Protein AF-A0A2U9CC39-F1 (afdb_monomer)

Sequence (97 aa):
MPYCKYCFVEVIFTLVCLSPSAKPISLVERCYCRSTVNNVPRGYIRELRFIHTPNCPFQVIAKLKSNKEVCVNPEIRWLQQYLRNAINKMKKNKQGN

Radius of gyration: 22.53 Å; Cα contacts (8 Å, |Δi|>4): 82; chains: 1; bounding box: 54×34×55 Å

Organism: Scophthalmus maximus (NCBI:txid52904)

Structure (mmCIF, N/CA/C/O backbone):
data_AF-A0A2U9CC39-F1
#
_entry.id   AF-A0A2U9CC39-F1
#
loop_
_atom_site.group_PDB
_atom_site.id
_atom_site.type_symbol
_atom_site.label_atom_id
_atom_site.label_alt_id
_atom_site.label_comp_id
_atom_site.label_asym_id
_atom_site.label_entity_id
_atom_site.label_seq_id
_atom_site.pdbx_PDB_ins_code
_atom_site.Cartn_x
_atom_site.Cartn_y
_atom_site.Cartn_z
_atom_site.occupancy
_atom_site.B_iso_or_equiv
_atom_site.auth_seq_id
_atom_site.auth_comp_id
_atom_site.auth_asym_id
_atom_site.auth_atom_id
_atom_site.pdbx_PDB_model_num
ATOM 1 N N . MET A 1 1 ? 14.260 -13.178 -23.405 1.00 43.19 1 MET A N 1
ATOM 2 C CA . MET A 1 1 ? 15.710 -13.064 -23.144 1.00 43.19 1 MET A CA 1
ATOM 3 C C . MET A 1 1 ? 16.455 -14.237 -23.784 1.00 43.19 1 MET A C 1
ATOM 5 O O . MET A 1 1 ? 16.506 -15.291 -23.167 1.00 43.19 1 MET A O 1
ATOM 9 N N . PRO A 1 2 ? 16.990 -14.097 -25.011 1.00 41.28 2 PRO A N 1
ATOM 10 C CA . PRO A 1 2 ? 18.017 -15.025 -25.486 1.00 41.28 2 PRO A CA 1
ATOM 11 C C . PRO A 1 2 ? 19.113 -14.302 -26.298 1.00 41.28 2 PRO A C 1
ATOM 13 O O . PRO A 1 2 ? 19.238 -14.503 -27.496 1.00 41.28 2 PRO A O 1
ATOM 16 N N . TYR A 1 3 ? 19.926 -13.463 -25.650 1.00 44.41 3 TYR A N 1
ATOM 17 C CA . TYR A 1 3 ? 21.190 -12.969 -26.233 1.00 44.41 3 TYR A CA 1
ATOM 18 C C . TYR A 1 3 ? 22.411 -13.718 -25.657 1.00 44.41 3 TYR A C 1
ATOM 20 O O . TYR A 1 3 ? 23.545 -13.264 -25.738 1.00 44.41 3 TYR A O 1
ATOM 28 N N . CYS A 1 4 ? 22.181 -14.909 -25.092 1.00 43.84 4 CYS A N 1
ATOM 29 C CA . CYS A 1 4 ? 23.170 -15.776 -24.442 1.00 43.84 4 CYS A CA 1
ATOM 30 C C . CYS A 1 4 ? 23.835 -16.750 -25.442 1.00 43.84 4 CYS A C 1
ATOM 32 O O . CYS A 1 4 ? 23.968 -17.938 -25.171 1.00 43.84 4 CYS A O 1
ATOM 34 N N . LYS A 1 5 ? 24.164 -16.277 -26.652 1.00 37.12 5 LYS A N 1
ATOM 35 C CA . LYS A 1 5 ? 24.734 -17.115 -27.731 1.00 37.12 5 LYS A CA 1
ATOM 36 C C . LYS A 1 5 ? 26.140 -16.679 -28.164 1.00 37.12 5 LYS A C 1
ATOM 38 O O . LYS A 1 5 ? 26.831 -17.449 -28.812 1.00 37.12 5 LYS A O 1
ATOM 43 N N . TYR A 1 6 ? 26.576 -15.476 -27.784 1.00 46.47 6 TYR A N 1
ATOM 44 C CA . TYR A 1 6 ? 27.801 -14.851 -28.307 1.00 46.47 6 TYR A CA 1
ATOM 45 C C . TYR A 1 6 ? 28.916 -14.655 -27.267 1.00 46.47 6 TYR A C 1
ATOM 47 O O . TYR A 1 6 ? 29.878 -13.946 -27.524 1.00 46.47 6 TYR A O 1
ATOM 55 N N . CYS A 1 7 ? 28.827 -15.295 -26.097 1.00 46.41 7 CYS A N 1
ATOM 56 C CA . CYS A 1 7 ? 29.799 -15.109 -25.012 1.00 46.41 7 CYS A CA 1
ATOM 57 C C . CYS A 1 7 ? 31.067 -15.984 -25.124 1.00 46.41 7 CYS A C 1
ATOM 59 O O . CYS A 1 7 ? 31.840 -16.016 -24.173 1.00 46.41 7 CYS A O 1
ATOM 61 N N . PHE A 1 8 ? 31.262 -16.739 -26.215 1.00 46.09 8 PHE A N 1
ATOM 62 C CA . PHE A 1 8 ? 32.242 -17.838 -26.232 1.00 46.09 8 PHE A CA 1
ATOM 63 C C . PHE A 1 8 ? 33.443 -17.674 -27.172 1.00 46.09 8 PHE A C 1
ATOM 65 O O . PHE A 1 8 ? 34.364 -18.473 -27.081 1.00 46.09 8 PHE A O 1
ATOM 72 N N . VAL A 1 9 ? 33.484 -16.687 -28.067 1.00 48.72 9 VAL A N 1
ATOM 73 C CA . VAL A 1 9 ? 34.542 -16.661 -29.092 1.00 48.72 9 VAL A CA 1
ATOM 74 C C . VAL A 1 9 ? 35.611 -15.617 -28.775 1.00 48.72 9 VAL A C 1
ATOM 76 O O . VAL A 1 9 ? 35.367 -14.418 -28.861 1.00 48.72 9 VAL A O 1
ATOM 79 N N . GLU A 1 10 ? 36.790 -16.154 -28.454 1.00 46.47 10 GLU A N 1
ATOM 80 C CA . GLU A 1 10 ? 38.126 -15.569 -28.593 1.00 46.47 10 GLU A CA 1
ATOM 81 C C . GLU A 1 10 ? 38.607 -14.618 -27.485 1.00 46.47 10 GLU A C 1
ATOM 83 O O . GLU A 1 10 ? 38.532 -13.392 -27.544 1.00 46.47 10 GLU A O 1
ATOM 88 N N . VAL A 1 11 ? 39.219 -15.260 -26.489 1.00 55.06 11 VAL A N 1
ATOM 89 C CA . VAL A 1 11 ? 40.057 -14.764 -25.386 1.00 55.06 11 VAL A CA 1
ATOM 90 C C . VAL A 1 11 ? 41.315 -14.029 -25.900 1.00 55.06 11 VAL A C 1
ATOM 92 O O . VAL A 1 11 ? 42.414 -14.331 -25.476 1.00 55.06 11 VAL A O 1
ATOM 95 N N . ILE A 1 12 ? 41.229 -13.073 -26.827 1.00 55.69 12 ILE A N 1
ATOM 96 C CA . ILE A 1 12 ? 42.395 -12.276 -27.262 1.00 55.69 12 ILE A CA 1
ATOM 97 C C . ILE A 1 12 ? 41.940 -10.861 -27.622 1.00 55.69 12 ILE A C 1
ATOM 99 O O . ILE A 1 12 ? 41.700 -10.568 -28.781 1.00 55.69 12 ILE A O 1
ATOM 103 N N . PHE A 1 13 ? 41.787 -9.993 -26.618 1.00 44.69 13 PHE A N 1
ATOM 104 C CA . PHE A 1 13 ? 42.261 -8.596 -26.614 1.00 44.69 13 PHE A CA 1
ATOM 105 C C . PHE A 1 13 ? 41.822 -7.941 -25.296 1.00 44.69 13 PHE A C 1
ATOM 107 O O . PHE A 1 13 ? 40.840 -7.202 -25.196 1.00 44.69 13 PHE A O 1
ATOM 114 N N . THR A 1 14 ? 42.547 -8.264 -24.231 1.00 51.00 14 THR A N 1
ATOM 115 C CA . THR A 1 14 ? 42.542 -7.536 -22.961 1.00 51.00 14 THR A CA 1
ATOM 116 C C . THR A 1 14 ? 42.853 -6.055 -23.199 1.00 51.00 14 THR A C 1
ATOM 118 O O . THR A 1 14 ? 44.025 -5.705 -23.206 1.00 51.00 14 THR A O 1
ATOM 121 N N . LEU A 1 15 ? 41.832 -5.207 -23.413 1.00 52.81 15 LEU A N 1
ATOM 122 C CA . LEU A 1 15 ? 41.739 -3.841 -22.849 1.00 52.81 15 LEU A CA 1
ATOM 123 C C . LEU A 1 15 ? 40.485 -3.020 -23.222 1.00 52.81 15 LEU A C 1
ATOM 125 O O . LEU A 1 15 ? 40.370 -1.889 -22.762 1.00 52.81 15 LEU A O 1
ATOM 129 N N . VAL A 1 16 ? 39.529 -3.515 -24.015 1.00 51.28 16 VAL A N 1
ATOM 130 C CA . VAL A 1 16 ? 38.373 -2.693 -24.447 1.00 51.28 16 VAL A CA 1
ATOM 131 C C . VAL A 1 16 ? 37.047 -3.380 -24.116 1.00 51.28 16 VAL A C 1
ATOM 133 O O . VAL A 1 16 ? 36.319 -3.863 -24.969 1.00 51.28 16 VAL A O 1
ATOM 136 N N . CYS A 1 17 ? 36.716 -3.422 -22.827 1.00 45.34 17 CYS A N 1
ATOM 137 C CA . CYS A 1 17 ? 35.328 -3.566 -22.360 1.00 45.34 17 CYS A CA 1
ATOM 138 C C . CYS A 1 17 ? 35.001 -2.587 -21.221 1.00 45.34 17 CYS A C 1
ATOM 140 O O . CYS A 1 17 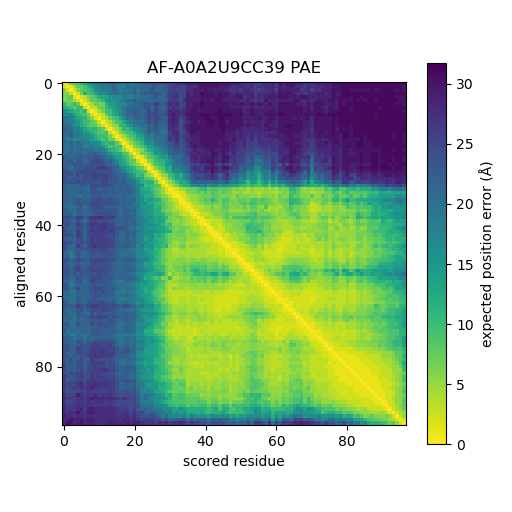? 34.025 -2.761 -20.498 1.00 45.34 17 CYS A O 1
ATOM 142 N N . LEU A 1 18 ? 35.765 -1.497 -21.092 1.00 46.03 18 LEU A N 1
ATOM 143 C CA . LEU A 1 18 ? 35.317 -0.309 -20.365 1.00 46.03 18 LEU A CA 1
ATOM 144 C C . LEU A 1 18 ? 34.428 0.525 -21.287 1.00 46.03 18 LEU A C 1
ATOM 146 O O . LEU A 1 18 ? 34.714 1.664 -21.636 1.00 46.03 18 LEU A O 1
ATOM 150 N N . SER A 1 19 ? 33.308 -0.071 -21.673 1.00 46.22 19 SER A N 1
ATOM 151 C CA . SER A 1 19 ? 32.118 0.683 -22.014 1.00 46.22 19 SER A CA 1
ATOM 152 C C . SER A 1 19 ? 31.191 0.592 -20.806 1.00 46.22 19 SER A C 1
ATOM 154 O O . SER A 1 19 ? 30.226 -0.178 -20.843 1.00 46.22 19 SER A O 1
ATOM 156 N N . PRO A 1 20 ? 31.386 1.379 -19.726 1.00 43.62 20 PRO A N 1
ATOM 157 C CA . PRO A 1 20 ? 30.204 1.834 -19.039 1.00 43.62 20 PRO A CA 1
ATOM 158 C C . PRO A 1 20 ? 29.520 2.697 -20.088 1.00 43.62 20 PRO A C 1
ATOM 160 O O . PRO A 1 20 ? 29.897 3.839 -20.337 1.00 43.62 20 PRO A O 1
ATOM 163 N N . SER A 1 21 ? 28.567 2.099 -20.793 1.00 43.88 21 SER A N 1
ATOM 164 C CA . SER A 1 21 ? 27.522 2.827 -21.476 1.00 43.88 21 SER A CA 1
ATOM 165 C C . SER A 1 21 ? 26.835 3.646 -20.386 1.00 43.88 21 SER A C 1
ATOM 167 O O . SER A 1 21 ? 25.829 3.231 -19.811 1.00 43.88 21 SER A O 1
ATOM 169 N N . ALA A 1 22 ? 27.458 4.772 -20.046 1.00 48.34 22 ALA A N 1
ATOM 170 C CA . ALA A 1 22 ? 26.908 5.861 -19.292 1.00 48.34 22 ALA A CA 1
ATOM 171 C C . ALA A 1 22 ? 25.835 6.423 -20.212 1.00 48.34 22 ALA A C 1
ATOM 173 O O . ALA A 1 22 ? 26.034 7.380 -20.955 1.00 48.34 22 ALA A O 1
ATOM 174 N N . LYS A 1 23 ? 24.681 5.747 -20.200 1.00 41.78 23 LYS A N 1
ATOM 175 C CA . LYS A 1 23 ? 23.428 6.432 -20.452 1.00 41.78 23 LYS A CA 1
ATOM 176 C C . LYS A 1 23 ? 23.480 7.670 -19.553 1.00 41.78 23 LYS A C 1
ATOM 178 O O . LYS A 1 23 ? 23.868 7.522 -18.386 1.00 41.78 23 LYS A O 1
ATOM 183 N N . PRO A 1 24 ? 23.169 8.864 -20.084 1.00 38.53 24 PRO A N 1
ATOM 184 C CA . PRO A 1 24 ? 23.120 10.059 -19.265 1.00 38.53 24 PRO A CA 1
ATOM 185 C C . PRO A 1 24 ? 22.261 9.767 -18.042 1.00 38.53 24 PRO A C 1
ATOM 187 O O . PRO A 1 24 ? 21.372 8.915 -18.097 1.00 38.53 24 PRO A O 1
ATOM 190 N N . ILE A 1 25 ? 22.586 10.456 -16.952 1.00 52.25 25 ILE A N 1
ATOM 191 C CA . ILE A 1 25 ? 21.818 10.583 -15.716 1.00 52.25 25 ILE A CA 1
ATOM 192 C C . ILE A 1 25 ? 20.345 10.783 -16.098 1.00 52.25 25 ILE A C 1
ATOM 194 O O . ILE A 1 25 ? 19.876 11.902 -16.282 1.00 52.25 25 ILE A O 1
ATOM 198 N N . SER A 1 26 ? 19.625 9.683 -16.313 1.00 43.22 26 SER A N 1
ATOM 199 C CA . SER A 1 26 ? 18.206 9.722 -16.600 1.00 43.22 26 SER A CA 1
ATOM 200 C C . SER A 1 26 ? 17.610 9.923 -15.228 1.00 43.22 26 SER A C 1
ATOM 202 O O . SER A 1 26 ? 17.500 9.003 -14.419 1.00 43.22 26 SER A O 1
ATOM 204 N N . LEU A 1 27 ? 17.332 11.188 -14.937 1.00 52.25 27 LEU A N 1
ATOM 205 C CA . LEU A 1 27 ? 16.692 11.695 -13.730 1.00 52.25 27 LEU A CA 1
ATOM 206 C C . LEU A 1 27 ? 15.312 11.035 -13.484 1.00 52.25 27 LEU A C 1
ATOM 208 O O . LEU A 1 27 ? 14.641 11.322 -12.506 1.00 52.25 27 LEU A O 1
ATOM 212 N N . VAL A 1 28 ? 14.889 10.124 -14.354 1.00 57.19 28 VAL A N 1
ATOM 213 C CA . VAL A 1 28 ? 13.687 9.297 -14.332 1.00 57.19 28 VAL A CA 1
ATOM 214 C C . VAL A 1 28 ? 14.204 7.882 -14.662 1.00 57.19 28 VAL A C 1
ATOM 216 O O . VAL A 1 28 ? 15.011 7.731 -15.570 1.00 57.19 28 VAL A O 1
ATOM 219 N N . GLU A 1 29 ? 13.955 6.812 -13.905 1.00 51.06 29 GLU A N 1
ATOM 220 C CA . GLU A 1 29 ? 12.965 5.796 -14.336 1.00 51.06 29 GLU A CA 1
ATOM 221 C C . GLU A 1 29 ? 13.030 4.500 -13.487 1.00 51.06 29 GLU A C 1
ATOM 223 O O . GLU A 1 29 ? 12.819 3.390 -13.975 1.00 51.06 29 GLU A O 1
ATOM 228 N N . ARG A 1 30 ? 13.319 4.580 -12.185 1.00 52.16 30 ARG A N 1
ATOM 229 C CA . ARG A 1 30 ? 13.088 3.433 -11.280 1.00 52.16 30 ARG A CA 1
ATOM 230 C C . ARG A 1 30 ? 12.261 3.833 -10.074 1.00 52.16 30 ARG A C 1
ATOM 232 O O . ARG A 1 30 ? 12.614 3.524 -8.939 1.00 52.16 30 ARG A O 1
ATOM 239 N N . CYS A 1 31 ? 11.134 4.501 -10.323 1.00 66.19 31 CYS A N 1
ATOM 240 C CA . CYS A 1 31 ? 10.062 4.484 -9.338 1.00 66.19 31 CYS A CA 1
ATOM 241 C C . CYS A 1 31 ? 9.841 3.023 -8.924 1.00 66.19 31 CYS A C 1
ATOM 243 O O . CYS A 1 31 ? 9.812 2.132 -9.776 1.00 66.19 31 CYS A O 1
ATOM 245 N N . TYR A 1 32 ? 9.785 2.774 -7.614 1.00 70.75 32 TYR A N 1
ATOM 246 C CA . TYR A 1 32 ? 9.712 1.425 -7.041 1.00 70.75 32 TYR A CA 1
ATOM 247 C C . TYR A 1 32 ? 8.592 0.589 -7.682 1.00 70.75 32 TYR A C 1
ATOM 249 O O . TYR A 1 32 ? 8.691 -0.625 -7.846 1.00 70.75 32 TYR A O 1
ATOM 257 N N . CYS A 1 33 ? 7.539 1.280 -8.098 1.00 69.31 33 CYS A N 1
ATOM 258 C CA . CYS A 1 33 ? 6.385 0.770 -8.789 1.00 69.31 33 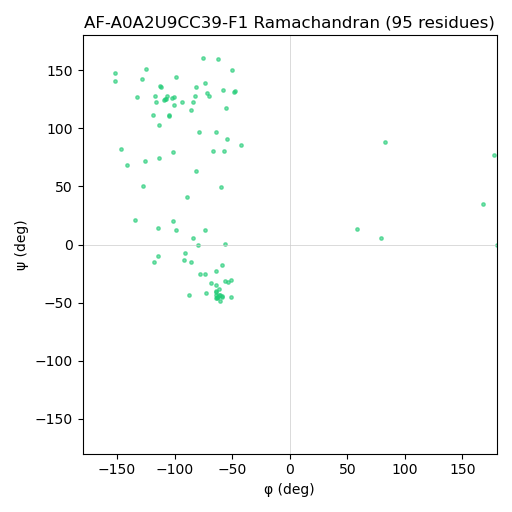CYS A CA 1
ATOM 259 C C . CYS A 1 33 ? 6.427 1.147 -10.269 1.00 69.31 33 CYS A C 1
ATOM 261 O O . CYS A 1 33 ? 6.197 2.296 -10.637 1.00 69.31 33 CYS A O 1
ATOM 263 N N . ARG A 1 34 ? 6.640 0.144 -11.129 1.00 68.44 34 ARG A N 1
ATOM 264 C CA . ARG A 1 34 ? 6.465 0.275 -12.586 1.00 68.44 34 ARG A CA 1
ATOM 265 C C . ARG A 1 34 ? 4.988 0.227 -13.006 1.00 68.44 34 ARG A C 1
ATOM 267 O O . ARG A 1 34 ? 4.619 0.753 -14.049 1.00 68.44 34 ARG A O 1
ATOM 274 N N . SER A 1 35 ? 4.136 -0.413 -12.205 1.00 66.50 35 SER A N 1
ATOM 275 C CA . SER A 1 35 ? 2.685 -0.485 -12.413 1.00 66.50 35 SER A CA 1
ATOM 276 C C . SER A 1 35 ? 1.980 -0.648 -11.071 1.00 66.50 35 SER A C 1
ATOM 278 O O . SER A 1 35 ? 2.475 -1.360 -10.196 1.00 66.50 35 SER A O 1
ATOM 280 N N . THR A 1 36 ? 0.840 0.014 -10.898 1.00 78.94 36 THR A N 1
ATOM 281 C CA . THR A 1 36 ? -0.003 -0.105 -9.705 1.00 78.94 36 THR A CA 1
ATOM 282 C C . THR A 1 36 ? -1.161 -1.061 -9.971 1.00 78.94 36 THR A C 1
ATOM 284 O O . THR A 1 36 ? -1.705 -1.121 -11.070 1.00 78.94 36 THR A O 1
ATOM 287 N N . VAL A 1 37 ? -1.538 -1.833 -8.955 1.00 81.44 37 VAL A N 1
ATOM 288 C CA . VAL A 1 37 ? -2.735 -2.670 -8.972 1.00 81.44 37 VAL A CA 1
ATOM 289 C C . VAL A 1 37 ? -3.854 -1.969 -8.209 1.00 81.44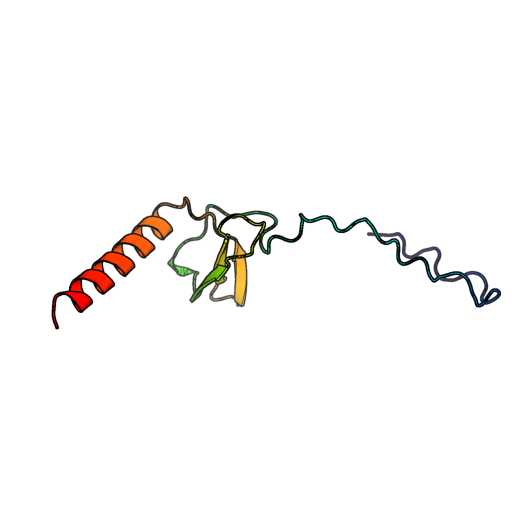 37 VAL A C 1
ATOM 291 O O . VAL A 1 37 ? -3.697 -1.571 -7.054 1.00 81.44 37 VAL A O 1
ATOM 294 N N . ASN A 1 38 ? -5.007 -1.823 -8.860 1.00 78.56 38 ASN A N 1
ATOM 295 C CA . ASN A 1 38 ? -6.197 -1.207 -8.267 1.00 78.56 38 ASN A CA 1
ATOM 296 C C . ASN A 1 38 ? -7.055 -2.208 -7.475 1.00 78.56 38 ASN A C 1
ATOM 298 O O . ASN A 1 38 ? -7.915 -1.797 -6.699 1.00 78.56 38 ASN A O 1
ATOM 302 N N . ASN A 1 39 ? -6.827 -3.514 -7.649 1.00 76.62 39 ASN A N 1
ATOM 303 C CA . ASN A 1 39 ? -7.630 -4.567 -7.031 1.00 76.62 39 ASN A CA 1
ATOM 304 C C . ASN A 1 39 ? -6.818 -5.369 -6.005 1.00 76.62 39 ASN A C 1
ATOM 306 O O . ASN A 1 39 ? -6.398 -6.496 -6.260 1.00 76.62 39 ASN A O 1
ATOM 310 N N . VAL A 1 40 ? -6.569 -4.767 -4.840 1.00 80.44 40 VAL A N 1
ATOM 311 C CA . VAL A 1 40 ? -5.951 -5.456 -3.697 1.00 80.44 40 VAL A CA 1
ATOM 312 C C . VAL A 1 40 ? -6.926 -5.428 -2.525 1.00 80.44 40 VAL A C 1
ATOM 314 O O . VAL A 1 40 ? -7.176 -4.350 -1.984 1.00 80.44 40 VAL A O 1
ATOM 317 N N . PRO A 1 41 ? -7.491 -6.573 -2.107 1.00 79.81 41 PRO A N 1
ATOM 318 C CA . PRO A 1 41 ? -8.384 -6.619 -0.958 1.00 79.81 41 PRO A CA 1
ATOM 319 C C . PRO A 1 41 ? -7.599 -6.468 0.348 1.00 79.81 41 PRO A C 1
ATOM 321 O O . PRO A 1 41 ? -6.560 -7.103 0.544 1.00 79.81 41 PRO A O 1
ATOM 324 N N . ARG A 1 42 ? -8.147 -5.699 1.296 1.00 80.50 42 ARG A N 1
ATOM 325 C CA . ARG A 1 42 ? -7.536 -5.442 2.614 1.00 80.50 42 ARG A CA 1
ATOM 326 C C . ARG A 1 42 ? -7.165 -6.721 3.379 1.00 80.50 42 ARG A C 1
ATOM 328 O O . ARG A 1 42 ? -6.179 -6.724 4.104 1.00 80.50 42 ARG A O 1
ATOM 335 N N . GLY A 1 43 ? -7.920 -7.809 3.202 1.00 82.81 43 GLY A N 1
ATOM 336 C CA . GLY A 1 43 ? -7.701 -9.077 3.911 1.00 82.81 43 GLY A CA 1
ATOM 337 C C . GLY A 1 43 ? -6.365 -9.767 3.605 1.00 82.81 43 GLY A C 1
ATOM 338 O O . GLY A 1 43 ? -5.871 -10.539 4.434 1.00 82.81 43 GLY A O 1
ATOM 339 N N . TYR A 1 44 ? -5.760 -9.466 2.453 1.00 83.06 44 TYR A N 1
ATOM 340 C CA . TYR A 1 44 ? -4.483 -10.045 2.035 1.00 83.06 44 TYR A CA 1
ATOM 341 C C . TYR A 1 44 ? -3.274 -9.207 2.447 1.00 83.06 44 TYR A C 1
ATOM 343 O O . TYR A 1 44 ? -2.153 -9.709 2.389 1.00 83.06 44 TYR A O 1
ATOM 351 N N . ILE A 1 45 ? -3.485 -7.961 2.870 1.00 86.56 45 ILE A N 1
ATOM 352 C CA . ILE A 1 45 ? -2.420 -7.011 3.189 1.00 86.56 45 ILE A CA 1
ATOM 353 C C . ILE A 1 45 ? -1.950 -7.260 4.619 1.00 86.56 45 ILE A C 1
ATOM 355 O O . ILE A 1 45 ? -2.739 -7.229 5.562 1.00 86.56 45 ILE A O 1
ATOM 359 N N . ARG A 1 46 ? -0.655 -7.525 4.767 1.00 87.50 46 ARG A N 1
ATOM 360 C CA . ARG A 1 46 ? 0.025 -7.648 6.057 1.00 87.50 46 ARG A CA 1
ATOM 361 C C . ARG A 1 46 ? 0.506 -6.288 6.544 1.00 87.50 46 ARG A C 1
ATOM 363 O O . ARG A 1 46 ? 0.337 -5.968 7.711 1.00 87.50 46 ARG A O 1
ATOM 370 N N . GLU A 1 47 ? 1.081 -5.499 5.643 1.00 84.75 47 GLU A N 1
ATOM 371 C CA . GLU A 1 47 ? 1.645 -4.189 5.955 1.00 84.75 47 GLU A CA 1
ATOM 372 C C . GLU A 1 47 ? 1.582 -3.268 4.732 1.00 84.75 47 GLU A C 1
ATOM 374 O O . GLU A 1 47 ? 1.686 -3.729 3.592 1.00 84.75 47 GLU A O 1
ATOM 379 N N . LEU A 1 48 ? 1.409 -1.968 4.973 1.00 86.06 48 LEU A N 1
ATOM 380 C CA . LEU A 1 48 ? 1.488 -0.925 3.953 1.00 86.06 48 LEU A CA 1
ATOM 381 C C . LEU A 1 48 ? 2.778 -0.132 4.150 1.00 86.06 48 LEU A C 1
ATOM 383 O O . LEU A 1 48 ? 3.013 0.415 5.225 1.00 86.06 48 LEU A O 1
ATOM 387 N N . ARG A 1 49 ? 3.587 -0.050 3.097 1.00 86.44 49 ARG A N 1
ATOM 388 C CA . ARG A 1 49 ? 4.803 0.756 3.031 1.00 86.44 49 ARG A CA 1
ATOM 389 C C . ARG A 1 49 ? 4.554 1.945 2.116 1.00 86.44 49 ARG A C 1
ATOM 391 O O . ARG A 1 49 ? 4.161 1.781 0.964 1.00 86.44 49 ARG A O 1
ATOM 398 N N . PHE A 1 50 ? 4.791 3.141 2.633 1.00 85.12 50 PHE A N 1
ATOM 399 C CA . PHE A 1 50 ? 4.683 4.383 1.877 1.00 85.12 50 PHE A CA 1
ATOM 400 C C . PHE A 1 50 ? 6.089 4.805 1.469 1.00 85.12 50 PHE A C 1
ATOM 402 O O . PHE A 1 50 ? 6.949 4.981 2.333 1.00 85.12 50 PHE A O 1
ATOM 409 N N . ILE A 1 51 ? 6.335 4.919 0.165 1.00 81.94 51 ILE A N 1
ATOM 410 C CA . ILE A 1 51 ? 7.629 5.353 -0.361 1.00 81.94 51 ILE A CA 1
ATOM 411 C C . ILE A 1 51 ? 7.465 6.746 -0.952 1.00 81.94 51 ILE A C 1
ATOM 413 O O . ILE A 1 51 ? 6.637 6.980 -1.834 1.00 81.94 51 ILE A O 1
ATOM 417 N N . HIS A 1 52 ? 8.288 7.663 -0.454 1.00 77.62 52 HIS A N 1
ATOM 418 C CA . HIS A 1 52 ? 8.409 9.014 -0.969 1.00 77.62 52 HIS A CA 1
ATOM 419 C C . HIS A 1 52 ? 9.807 9.169 -1.564 1.00 77.62 52 HIS A C 1
ATOM 421 O O . HIS A 1 52 ? 10.791 9.259 -0.834 1.00 77.62 52 HIS A O 1
ATOM 427 N N . THR A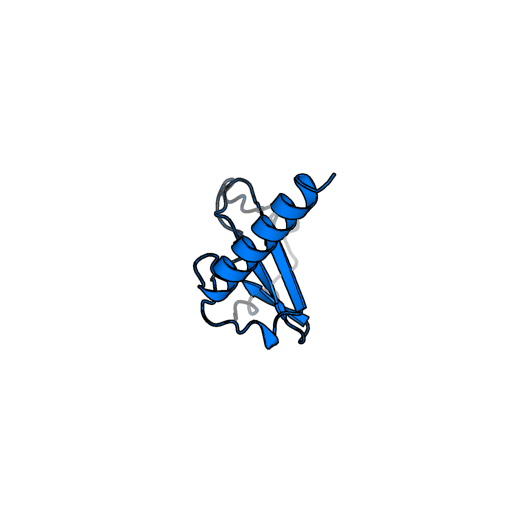 1 53 ? 9.903 9.117 -2.891 1.00 74.88 53 THR A N 1
ATOM 428 C CA . THR A 1 53 ? 11.171 9.292 -3.607 1.00 74.88 53 THR A CA 1
ATOM 429 C C . THR A 1 53 ? 11.151 10.667 -4.270 1.00 74.88 53 THR A C 1
ATOM 431 O O . THR A 1 5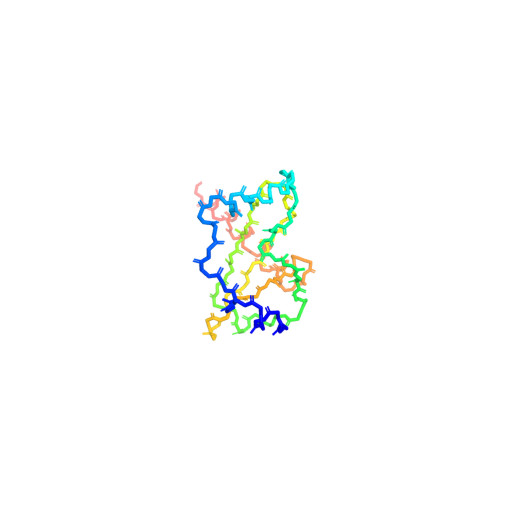3 ? 10.190 10.948 -4.990 1.00 74.88 53 THR A O 1
ATOM 434 N N . PRO A 1 54 ? 12.171 11.523 -4.070 1.00 69.19 54 PRO A N 1
ATOM 435 C CA . PRO A 1 54 ? 12.290 12.744 -4.857 1.00 69.19 54 PRO A CA 1
ATOM 436 C C . PRO A 1 54 ? 12.358 12.330 -6.334 1.00 69.19 54 PRO A C 1
ATOM 438 O O . PRO A 1 54 ? 13.064 11.380 -6.664 1.00 69.19 54 PRO A O 1
ATOM 441 N N . ASN A 1 55 ? 11.581 12.979 -7.201 1.00 67.50 55 ASN A N 1
ATOM 442 C CA . ASN A 1 55 ? 11.373 12.619 -8.615 1.00 67.50 55 ASN A CA 1
ATOM 443 C C . ASN A 1 55 ? 10.393 11.474 -8.949 1.00 67.50 55 ASN A C 1
ATOM 445 O O . ASN A 1 55 ? 10.235 11.160 -10.128 1.00 67.50 55 ASN A O 1
ATOM 449 N N . CYS A 1 56 ? 9.672 10.900 -7.978 1.00 68.88 56 CYS A N 1
ATOM 450 C CA . CYS A 1 56 ? 8.551 9.994 -8.262 1.00 68.88 56 CYS A CA 1
ATOM 451 C C . CYS A 1 56 ? 7.252 10.442 -7.581 1.00 68.88 56 CYS A C 1
ATOM 453 O O . CYS A 1 56 ? 7.290 11.016 -6.491 1.00 68.88 56 CYS A O 1
ATOM 455 N N . PRO A 1 57 ? 6.085 10.127 -8.173 1.00 76.50 57 PRO A N 1
ATOM 456 C CA . PRO A 1 57 ? 4.811 10.325 -7.501 1.00 76.50 57 PRO A CA 1
ATOM 457 C C . PRO A 1 57 ? 4.732 9.464 -6.235 1.00 76.50 57 PRO A C 1
ATOM 459 O O . PRO A 1 57 ? 5.450 8.470 -6.076 1.00 76.50 57 PRO A O 1
ATOM 462 N N . PHE A 1 58 ? 3.837 9.855 -5.329 1.00 80.88 58 PHE A N 1
ATOM 463 C CA . PHE A 1 58 ? 3.583 9.134 -4.088 1.00 80.88 58 PHE A CA 1
ATOM 464 C C . PHE A 1 58 ? 3.217 7.673 -4.376 1.00 80.88 58 PHE A C 1
ATOM 466 O O . PHE A 1 58 ? 2.210 7.390 -5.027 1.00 80.88 58 PHE A O 1
ATOM 473 N N . GLN A 1 59 ? 4.043 6.744 -3.895 1.00 80.44 59 GLN A N 1
ATOM 474 C CA . GLN A 1 59 ? 3.879 5.316 -4.144 1.00 80.44 59 GLN A CA 1
ATOM 475 C C . GLN A 1 59 ? 3.533 4.584 -2.856 1.00 80.44 59 GLN A C 1
ATOM 477 O O . GLN A 1 59 ? 4.139 4.794 -1.802 1.00 80.44 59 GLN A O 1
ATOM 482 N N . VAL A 1 60 ? 2.566 3.677 -2.965 1.00 86.06 60 VAL A N 1
ATOM 483 C CA . VAL A 1 60 ? 2.127 2.825 -1.863 1.00 86.06 60 VAL A CA 1
ATOM 484 C C . VAL A 1 60 ? 2.405 1.383 -2.241 1.00 86.06 60 VAL A C 1
ATOM 486 O O . VAL A 1 60 ? 1.995 0.927 -3.303 1.00 86.06 60 VAL A O 1
ATOM 489 N N . ILE A 1 61 ? 3.092 0.649 -1.379 1.00 87.12 61 ILE A N 1
ATOM 490 C CA . ILE A 1 61 ? 3.387 -0.769 -1.572 1.00 87.12 61 ILE A CA 1
ATOM 491 C C . ILE A 1 61 ? 2.689 -1.544 -0.469 1.00 87.12 61 ILE A C 1
ATOM 493 O O . ILE A 1 61 ? 2.904 -1.301 0.716 1.00 87.12 61 ILE A O 1
ATOM 497 N N . ALA A 1 62 ? 1.843 -2.488 -0.853 1.00 89.50 62 ALA A N 1
ATOM 498 C CA . ALA A 1 62 ? 1.254 -3.445 0.061 1.00 89.50 62 ALA A CA 1
ATOM 499 C C . ALA A 1 62 ? 2.097 -4.715 0.080 1.00 89.50 62 ALA A C 1
ATOM 501 O O . ALA A 1 62 ? 2.277 -5.383 -0.940 1.00 89.50 62 ALA A O 1
ATOM 502 N N . LYS A 1 63 ? 2.562 -5.086 1.268 1.00 89.81 63 LYS A N 1
ATOM 503 C CA . LYS A 1 63 ? 3.129 -6.402 1.525 1.00 89.81 63 LYS A CA 1
ATOM 504 C C . LYS A 1 63 ? 1.991 -7.351 1.864 1.00 89.81 63 LYS A C 1
ATOM 506 O O . LYS A 1 63 ? 1.300 -7.162 2.865 1.00 89.81 63 LYS A O 1
ATOM 511 N N . LEU A 1 64 ? 1.768 -8.357 1.030 1.00 89.62 64 LEU A N 1
ATOM 512 C CA . LEU A 1 64 ? 0.768 -9.388 1.266 1.00 89.62 64 LEU A CA 1
ATOM 513 C C . LEU A 1 64 ? 1.239 -10.389 2.326 1.00 89.62 64 LEU A C 1
ATOM 515 O O . LEU A 1 64 ? 2.435 -10.573 2.563 1.00 89.62 64 LEU A O 1
ATOM 519 N N . LYS A 1 65 ? 0.285 -11.120 2.9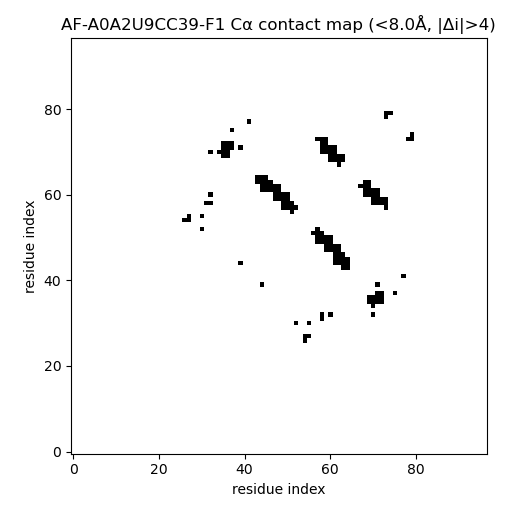09 1.00 87.44 65 LYS A N 1
ATOM 520 C CA . LYS A 1 65 ? 0.545 -12.264 3.801 1.00 87.44 65 LYS A CA 1
ATOM 521 C C . LYS A 1 65 ? 1.418 -13.338 3.149 1.00 87.44 65 LYS A C 1
ATOM 523 O O . LYS A 1 65 ? 2.237 -13.944 3.826 1.00 87.44 65 LYS A O 1
ATOM 528 N N . SER A 1 66 ? 1.317 -13.497 1.831 1.00 87.44 66 SER A N 1
ATOM 529 C CA . SER A 1 66 ? 2.150 -14.405 1.032 1.00 87.44 66 SER A CA 1
ATOM 530 C C . SER A 1 66 ? 3.593 -13.914 0.823 1.00 87.44 66 SER A C 1
ATOM 532 O O . SER A 1 66 ? 4.274 -14.426 -0.057 1.00 87.44 66 SER A O 1
ATOM 534 N N . ASN A 1 67 ? 4.048 -12.891 1.561 1.00 84.75 67 ASN A N 1
ATOM 535 C CA . ASN A 1 67 ? 5.345 -12.215 1.404 1.00 84.75 67 ASN A CA 1
ATOM 536 C C . ASN A 1 67 ? 5.586 -11.591 0.019 1.00 84.75 67 ASN A C 1
ATOM 538 O O . ASN A 1 67 ? 6.698 -11.179 -0.288 1.00 84.75 67 ASN A O 1
ATOM 542 N N . LYS A 1 68 ? 4.538 -11.474 -0.801 1.00 85.81 68 LYS A N 1
ATOM 543 C CA . LYS A 1 68 ? 4.578 -10.740 -2.065 1.00 85.81 68 LYS A CA 1
ATOM 544 C C . LYS A 1 68 ? 4.407 -9.252 -1.796 1.00 85.81 68 LYS A C 1
ATOM 546 O O . LYS A 1 68 ? 3.529 -8.870 -1.028 1.00 85.81 68 LYS A O 1
ATOM 551 N N . GLU A 1 69 ? 5.208 -8.423 -2.444 1.00 86.00 69 GLU A N 1
ATOM 552 C CA . GLU A 1 69 ? 5.065 -6.968 -2.420 1.00 86.00 69 GLU A CA 1
ATOM 553 C C . GLU A 1 69 ? 4.410 -6.524 -3.726 1.00 86.00 69 GLU A C 1
ATOM 555 O O . GLU A 1 69 ? 4.857 -6.891 -4.812 1.00 86.00 69 GLU A O 1
ATOM 560 N N . VAL A 1 70 ? 3.313 -5.775 -3.621 1.00 86.56 70 VAL A N 1
ATOM 561 C CA . VAL A 1 70 ? 2.604 -5.227 -4.779 1.00 86.56 70 VAL A CA 1
ATOM 562 C C . VAL A 1 70 ? 2.400 -3.736 -4.602 1.00 86.56 70 VAL A C 1
ATOM 564 O O . VAL A 1 70 ? 2.123 -3.249 -3.509 1.00 86.56 70 VAL A O 1
ATOM 567 N N . CYS A 1 71 ? 2.513 -3.008 -5.698 1.00 86.94 71 CYS A N 1
ATOM 568 C CA . CYS A 1 71 ? 2.279 -1.579 -5.728 1.00 86.94 71 CYS A CA 1
ATOM 569 C C . CYS A 1 71 ? 0.793 -1.285 -5.836 1.00 86.94 71 CYS A C 1
ATOM 571 O O . CYS A 1 71 ? 0.123 -1.796 -6.723 1.00 86.94 71 CYS A O 1
ATOM 573 N N . VAL A 1 72 ? 0.273 -0.449 -4.956 1.00 87.25 72 VAL A N 1
ATOM 574 C CA . VAL A 1 72 ? -1.147 -0.146 -4.827 1.00 87.25 72 VAL A CA 1
ATOM 575 C C . VAL A 1 72 ? -1.378 1.297 -5.251 1.00 87.25 72 VAL A C 1
ATOM 577 O O . VAL A 1 72 ? -0.621 2.187 -4.866 1.00 87.25 72 VAL A O 1
ATOM 580 N N . ASN A 1 73 ? -2.418 1.540 -6.049 1.00 83.69 73 ASN A N 1
ATOM 581 C CA . ASN A 1 73 ? -2.779 2.910 -6.404 1.00 83.69 73 ASN A CA 1
ATOM 582 C C . ASN A 1 73 ? -3.350 3.632 -5.151 1.00 83.69 73 ASN A C 1
ATOM 584 O O . ASN A 1 73 ? -4.272 3.101 -4.520 1.00 83.69 73 ASN A O 1
ATOM 588 N N . PRO A 1 74 ? -2.843 4.822 -4.765 1.00 78.00 74 PRO A N 1
ATOM 589 C CA . PRO A 1 74 ? -3.402 5.619 -3.666 1.00 78.00 74 PRO A CA 1
ATOM 590 C C . PRO A 1 74 ? -4.882 6.019 -3.846 1.00 78.00 74 PRO A C 1
ATOM 592 O O . PRO A 1 74 ? -5.542 6.358 -2.863 1.00 78.00 74 PRO A O 1
ATOM 595 N N . GLU A 1 75 ? -5.431 5.952 -5.060 1.00 80.69 75 GLU A N 1
ATOM 596 C CA . GLU A 1 75 ? -6.819 6.320 -5.388 1.00 80.69 75 GLU A CA 1
ATOM 597 C C . GLU A 1 75 ? -7.863 5.245 -5.033 1.00 80.69 75 GLU A C 1
ATOM 599 O O . GLU A 1 75 ? -9.065 5.430 -5.233 1.00 80.69 75 GLU A O 1
ATOM 604 N N . ILE A 1 76 ? -7.446 4.099 -4.491 1.00 85.06 76 ILE A N 1
ATOM 605 C CA . ILE A 1 76 ? -8.377 3.022 -4.144 1.00 85.06 76 ILE A CA 1
ATOM 606 C C . ILE A 1 76 ? -9.226 3.407 -2.921 1.00 85.06 76 ILE A C 1
ATOM 608 O O . ILE A 1 76 ? -8.705 3.748 -1.856 1.00 85.06 76 ILE A O 1
ATOM 612 N N . ARG A 1 77 ? -10.554 3.246 -3.034 1.00 87.44 77 ARG A N 1
ATOM 613 C CA . ARG A 1 77 ? -11.538 3.647 -2.005 1.00 87.44 77 ARG A CA 1
ATOM 614 C C . ARG A 1 77 ? -11.226 3.125 -0.598 1.00 87.44 77 ARG A C 1
ATOM 616 O O . ARG A 1 77 ? -11.303 3.878 0.370 1.00 87.44 77 ARG A O 1
ATOM 623 N N . TRP A 1 78 ? -10.867 1.843 -0.458 1.00 86.69 78 TRP A N 1
ATOM 624 C CA . TRP A 1 78 ? -10.597 1.264 0.866 1.00 86.69 78 TRP A CA 1
ATOM 625 C C . TRP A 1 78 ? -9.324 1.844 1.503 1.00 86.69 78 TRP A C 1
ATOM 627 O O . TRP A 1 78 ? -9.273 2.001 2.724 1.00 86.69 78 TRP A O 1
ATOM 637 N N . LEU A 1 79 ? -8.318 2.194 0.691 1.00 86.06 79 LEU A N 1
ATOM 638 C CA . LEU A 1 79 ? -7.056 2.771 1.154 1.00 86.06 79 LEU A CA 1
ATOM 639 C C . LEU A 1 79 ? -7.267 4.219 1.608 1.00 86.06 79 LEU A C 1
ATOM 641 O O . LEU A 1 79 ? -6.800 4.602 2.682 1.00 86.06 79 LEU A O 1
ATOM 645 N N . GLN A 1 80 ? -8.062 4.989 0.861 1.00 88.62 80 GLN A N 1
ATOM 646 C CA . GLN A 1 80 ? -8.485 6.328 1.276 1.00 88.62 80 GLN A CA 1
ATOM 647 C C . GLN A 1 80 ? -9.250 6.299 2.603 1.00 88.62 80 GLN A C 1
ATOM 649 O O . GLN A 1 80 ? -8.969 7.100 3.498 1.00 88.62 80 GLN A O 1
ATOM 654 N N . GLN A 1 81 ? -10.181 5.353 2.769 1.00 89.94 81 GLN A N 1
ATOM 655 C CA . GLN A 1 81 ? -10.921 5.208 4.023 1.00 89.94 81 GLN A CA 1
ATOM 656 C C . GLN A 1 81 ? -9.996 4.836 5.190 1.00 89.94 81 GLN A C 1
ATOM 658 O O . GLN A 1 81 ? -10.150 5.358 6.296 1.00 89.94 81 GLN A O 1
ATOM 663 N N . TYR A 1 82 ? -9.016 3.961 4.948 1.00 87.00 82 TYR A N 1
ATOM 664 C CA . TYR A 1 82 ? -8.026 3.578 5.951 1.00 87.00 82 TYR A CA 1
ATOM 665 C C . TYR A 1 82 ? -7.205 4.785 6.427 1.00 87.00 82 TYR A C 1
ATOM 667 O O . TYR A 1 82 ? -7.113 5.017 7.634 1.00 87.00 82 TYR A O 1
ATOM 675 N N . LEU A 1 83 ? -6.687 5.593 5.496 1.00 87.56 83 LEU A N 1
ATOM 676 C CA . LEU A 1 83 ? -5.929 6.809 5.808 1.00 87.56 83 LEU A CA 1
ATOM 677 C C . LEU A 1 83 ? -6.778 7.836 6.571 1.00 87.56 83 LEU A C 1
ATOM 679 O O . LEU A 1 83 ? -6.334 8.346 7.598 1.00 87.56 83 LEU A O 1
ATOM 683 N N . ARG A 1 84 ? -8.026 8.088 6.144 1.00 90.81 84 ARG A N 1
ATOM 684 C CA . ARG A 1 84 ? -8.946 8.998 6.857 1.00 90.81 84 ARG A CA 1
ATOM 685 C C . ARG A 1 84 ? -9.191 8.551 8.296 1.00 90.81 84 ARG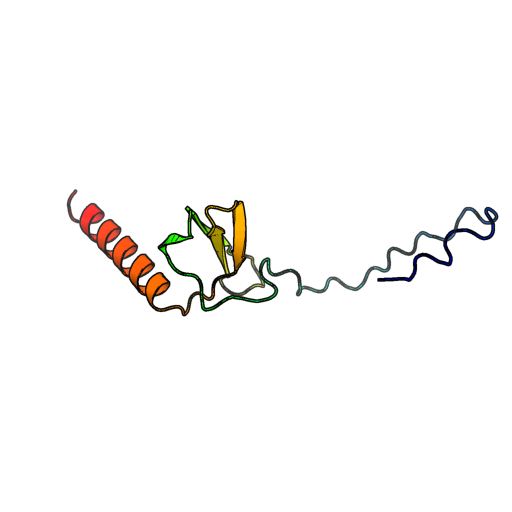 A C 1
ATOM 687 O O . ARG A 1 84 ? -9.124 9.362 9.216 1.00 90.81 84 ARG A O 1
ATOM 694 N N . ASN A 1 8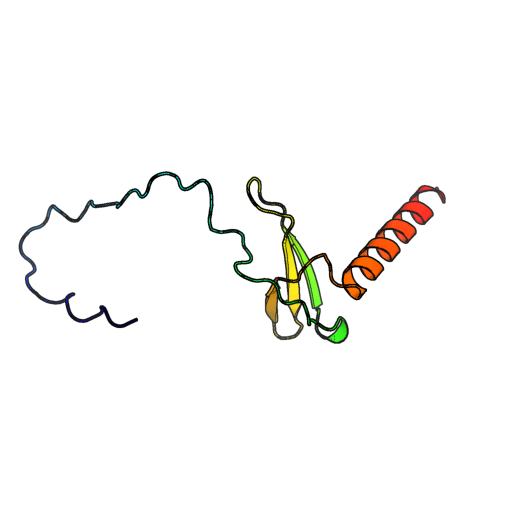5 ? -9.442 7.260 8.501 1.00 91.38 85 ASN A N 1
ATOM 695 C CA . ASN A 1 85 ? -9.660 6.705 9.833 1.00 91.38 85 ASN A CA 1
ATOM 696 C C . ASN A 1 85 ? -8.405 6.830 10.713 1.00 91.38 85 ASN A C 1
ATOM 698 O O . ASN A 1 85 ? -8.524 7.176 11.889 1.00 91.38 85 ASN A O 1
ATOM 702 N N . ALA A 1 86 ? -7.216 6.584 10.152 1.00 88.38 86 ALA A N 1
ATOM 703 C CA . ALA A 1 86 ? -5.947 6.726 10.863 1.00 88.38 86 ALA A CA 1
ATOM 704 C C . ALA A 1 86 ? -5.691 8.182 11.295 1.00 88.38 86 ALA A C 1
ATOM 706 O O . ALA A 1 86 ? -5.405 8.433 12.466 1.00 88.38 86 ALA A O 1
ATOM 707 N N . ILE A 1 87 ? -5.897 9.147 10.392 1.00 90.50 87 ILE A N 1
ATOM 708 C CA . ILE A 1 87 ? -5.748 10.584 10.679 1.00 90.50 87 ILE A CA 1
ATOM 709 C C . ILE A 1 87 ? -6.757 11.037 11.743 1.00 90.50 87 ILE A C 1
ATOM 711 O O . ILE A 1 87 ? -6.389 11.721 12.698 1.00 90.50 87 ILE A O 1
ATOM 715 N N . ASN A 1 88 ? -8.021 10.619 11.626 1.00 93.50 88 ASN A N 1
ATOM 716 C CA . ASN A 1 88 ? -9.056 10.958 12.605 1.00 93.50 88 ASN A CA 1
ATOM 717 C C . ASN A 1 88 ? -8.729 10.413 14.003 1.00 93.50 88 ASN A C 1
ATOM 719 O O . ASN A 1 88 ? -8.951 11.111 14.994 1.00 93.50 88 ASN A O 1
ATOM 723 N N . LYS A 1 89 ? -8.165 9.199 14.098 1.00 89.44 89 LYS A N 1
ATOM 724 C CA . LYS A 1 89 ? -7.684 8.649 15.374 1.00 89.44 89 LYS A CA 1
ATOM 725 C C . LYS A 1 89 ? -6.535 9.472 15.953 1.00 89.44 89 LYS A C 1
ATOM 727 O O . LYS A 1 89 ? -6.585 9.815 17.130 1.00 89.44 89 LYS A O 1
ATOM 732 N N . MET A 1 90 ? -5.545 9.836 15.138 1.00 88.88 90 MET A N 1
ATOM 733 C CA . MET A 1 90 ? -4.424 10.672 15.583 1.00 88.88 90 MET A CA 1
ATOM 734 C C . MET A 1 90 ? -4.883 12.045 16.088 1.00 88.88 90 MET A C 1
ATOM 736 O O . MET A 1 90 ? -4.423 12.502 17.132 1.00 88.88 90 MET A O 1
ATOM 740 N N . LYS A 1 91 ? -5.820 12.690 15.380 1.00 88.38 91 LYS A N 1
ATOM 741 C CA . LYS A 1 91 ? -6.369 13.992 15.782 1.00 88.38 91 LYS A CA 1
ATOM 742 C C . LYS A 1 91 ? -7.126 13.907 17.109 1.00 88.38 91 LYS A C 1
ATOM 744 O O . LYS A 1 91 ? -6.919 14.763 17.963 1.00 88.38 91 LYS A O 1
ATOM 749 N N . LYS A 1 92 ? -7.945 12.864 17.302 1.00 85.62 92 LYS A N 1
ATOM 750 C CA . LYS A 1 92 ? -8.633 12.619 18.581 1.00 85.62 92 LYS A CA 1
ATOM 751 C C . LYS A 1 92 ? -7.649 12.402 19.731 1.00 85.62 92 LYS A C 1
ATOM 753 O O . LYS A 1 92 ? -7.834 13.001 20.780 1.00 85.62 92 LYS A O 1
ATOM 758 N N . ASN A 1 93 ? -6.585 11.624 19.522 1.00 82.19 93 ASN A N 1
ATOM 759 C CA . ASN A 1 93 ? -5.565 11.411 20.554 1.00 82.19 93 ASN A CA 1
ATOM 760 C C . ASN A 1 93 ? -4.820 12.701 20.928 1.00 82.19 93 ASN A C 1
ATOM 762 O O . ASN A 1 93 ? -4.475 12.882 22.087 1.00 82.19 93 ASN A O 1
ATOM 766 N N . LYS A 1 94 ? -4.591 13.608 19.970 1.00 78.12 94 LYS A N 1
ATOM 767 C CA . LYS A 1 94 ? -3.913 14.888 20.227 1.00 78.12 94 LYS A CA 1
ATOM 768 C C . LYS A 1 94 ? -4.785 15.900 20.984 1.00 78.12 94 LYS A C 1
ATOM 770 O O . LYS A 1 94 ? -4.246 16.788 21.621 1.00 78.12 94 LYS A O 1
ATOM 775 N N . GLN A 1 95 ? -6.111 15.795 20.893 1.00 70.31 95 GLN A N 1
ATOM 776 C CA . GLN A 1 95 ? -7.051 16.679 21.601 1.00 70.31 95 GLN A CA 1
ATOM 777 C C . GLN A 1 95 ? -7.465 16.150 22.983 1.00 70.31 95 GLN A C 1
ATOM 779 O O . GLN A 1 95 ? -8.160 16.854 23.706 1.00 70.31 95 GLN A O 1
ATOM 784 N N . GLY A 1 96 ? -7.071 14.923 23.335 1.00 60.03 96 GLY A N 1
ATOM 785 C CA . GLY A 1 96 ? -7.369 14.296 24.625 1.00 60.03 96 GLY A CA 1
ATOM 786 C C . GLY A 1 96 ? -6.231 14.359 25.649 1.00 60.03 96 GLY A C 1
ATOM 787 O O . GLY A 1 96 ? -6.306 13.622 26.627 1.00 60.03 96 GLY A O 1
ATOM 788 N N . ASN A 1 97 ? -5.191 15.169 25.414 1.00 49.03 97 ASN A N 1
ATOM 789 C CA . ASN A 1 97 ? -4.082 15.399 26.345 1.00 49.03 97 ASN A CA 1
ATOM 790 C C . ASN A 1 97 ? -3.872 16.890 26.592 1.00 49.03 97 ASN A C 1
ATOM 792 O O . ASN A 1 97 ? -3.647 17.604 25.589 1.00 49.03 97 ASN A O 1
#

Foldseek 3Di:
DPPPPPPDDDPPDPDPPPPPVPPDPPLDDPPVDPDADLDDDPVQFPDKDWDDDVSDDTWIWGQGPVRDIGIHDCPHPVNVVVVVVVVVVVVVVVVVD

Solvent-accessible surface area (backbone atoms only — not comparable to full-atom values): 6488 Å² total; per-residue (Å²): 141,84,83,86,79,75,88,78,82,72,101,77,72,98,81,81,76,86,66,79,77,72,66,72,89,61,85,62,88,74,55,95,56,91,62,63,44,79,86,73,66,72,90,47,50,67,46,80,47,79,48,81,47,93,86,44,74,86,41,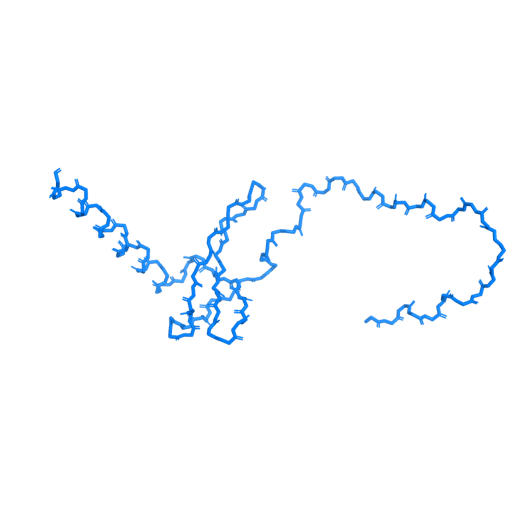35,33,34,31,28,73,85,74,46,76,44,32,36,46,75,83,33,69,70,57,47,51,49,53,51,53,52,50,53,51,53,54,53,59,62,73,73,109

InterPro domains:
  IPR001811 Chemokine interleukin-8-like domain [PF00048] (29-84)
  IPR001811 Chemokine interleukin-8-like domain [SM00199] (28-86)
  IPR036048 Chemokine interleukin-8-like superfamily [SSF54117] (25-92)

Nearest PDB structures (foldseek):
  5l2u-assembly2_H-2  TM=7.668E-01  e=2.358E-03  Homo sapiens
  6stk-assembly1_A  TM=7.851E-01  e=4.233E-03  Homo sapiens
  6aez-assembly1_C  TM=7.045E-01  e=2.358E-03  Homo sapiens
  4ra8-assembly3_E  TM=7.931E-01  e=1.052E-02  Homo sapiens
  1b2t-assembly1_A  TM=6.872E-01  e=3.861E-02  Homo sapiens

Secondary structure (DSSP, 8-state):
---TTSS-S----TT-----------S----S-SS-BS---GGGEEEEEEE--TTS--EEEEEETTS-EEEE-TT-HHHHHHHHHHHHHHHHHHH--

pLDDT: mean 71.09, std 17.64, range [37.12, 93.5]

Mean predicted aligned error: 14.68 Å